Protein AF-A0A1I4LFA4-F1 (afdb_monomer_lite)

Radius of gyration: 19.95 Å; chains: 1; bounding box: 62×45×34 Å

Structure (mmCIF, N/CA/C/O backbone):
data_AF-A0A1I4LFA4-F1
#
_entry.id   AF-A0A1I4LFA4-F1
#
loop_
_atom_site.group_PDB
_atom_site.id
_atom_site.type_symbol
_atom_site.label_atom_id
_atom_site.label_alt_id
_atom_site.label_comp_id
_atom_site.label_asym_id
_atom_site.label_entity_id
_atom_site.label_seq_id
_atom_site.pdbx_PDB_ins_code
_atom_site.Cartn_x
_atom_site.Cartn_y
_atom_site.Cartn_z
_atom_site.occupancy
_atom_site.B_iso_or_equiv
_atom_site.auth_seq_id
_atom_site.auth_comp_id
_atom_site.auth_asym_id
_atom_site.auth_atom_id
_atom_site.pdbx_PDB_model_num
ATOM 1 N N . MET A 1 1 ? 1.270 9.810 11.014 1.00 68.62 1 MET A N 1
ATOM 2 C CA . MET A 1 1 ? 0.829 8.403 10.859 1.00 68.62 1 MET A CA 1
ATOM 3 C C . MET A 1 1 ? 0.748 8.052 9.381 1.00 68.62 1 MET A C 1
ATOM 5 O O . MET A 1 1 ? 0.589 8.963 8.579 1.00 68.62 1 MET A O 1
ATOM 9 N N . ILE A 1 2 ? 0.846 6.768 9.019 1.00 86.56 2 ILE A N 1
ATOM 10 C CA . ILE A 1 2 ? 0.766 6.312 7.617 1.00 86.56 2 ILE A CA 1
ATOM 11 C C . ILE A 1 2 ? -0.543 6.733 6.933 1.00 86.56 2 ILE A C 1
ATOM 13 O O . ILE A 1 2 ? -0.529 7.092 5.763 1.00 86.56 2 ILE A O 1
ATOM 17 N N . GLY A 1 3 ? -1.650 6.786 7.678 1.00 87.94 3 GLY A N 1
ATOM 18 C CA . GLY A 1 3 ? -2.953 7.221 7.177 1.00 87.94 3 GLY A CA 1
ATOM 19 C C . GLY A 1 3 ? -2.941 8.597 6.514 1.00 87.94 3 GLY A C 1
ATOM 20 O O . GLY A 1 3 ? -3.360 8.725 5.372 1.00 87.94 3 GLY A O 1
ATOM 21 N N . GLU A 1 4 ? -2.356 9.601 7.172 1.00 89.69 4 GLU A N 1
ATOM 22 C CA . GLU A 1 4 ? -2.174 10.950 6.606 1.00 89.69 4 GLU A CA 1
ATOM 23 C C . GLU A 1 4 ? -1.365 10.929 5.302 1.00 89.69 4 GLU A C 1
ATOM 25 O O . GLU A 1 4 ? -1.680 11.620 4.333 1.00 89.69 4 GLU A O 1
ATOM 30 N N . LEU A 1 5 ? -0.325 10.091 5.248 1.00 88.69 5 LEU A N 1
ATOM 31 C CA . LEU A 1 5 ? 0.480 9.931 4.042 1.00 88.69 5 LEU A CA 1
ATOM 32 C C . LEU A 1 5 ? -0.363 9.372 2.894 1.00 88.69 5 LEU A C 1
ATOM 34 O O . LEU A 1 5 ? -0.334 9.911 1.790 1.00 88.69 5 LEU A O 1
ATOM 38 N N . LEU A 1 6 ? -1.129 8.319 3.170 1.00 90.56 6 LEU A N 1
ATOM 39 C CA . LEU A 1 6 ? -1.997 7.667 2.198 1.00 90.56 6 LEU A CA 1
ATOM 40 C C . LEU A 1 6 ? -3.135 8.585 1.740 1.00 90.56 6 LEU A C 1
ATOM 42 O O . LEU A 1 6 ? -3.484 8.581 0.563 1.00 90.56 6 LEU A O 1
ATOM 46 N N . GLN A 1 7 ? -3.676 9.419 2.625 1.00 88.62 7 GLN A N 1
ATOM 47 C CA . GLN A 1 7 ? -4.679 10.425 2.268 1.00 88.62 7 GLN A CA 1
ATOM 48 C C . GLN A 1 7 ? -4.104 11.545 1.387 1.00 88.62 7 GLN A C 1
ATOM 50 O O . GLN A 1 7 ? -4.837 12.130 0.593 1.00 88.62 7 GLN A O 1
ATOM 55 N N . SER A 1 8 ? -2.792 11.809 1.462 1.00 87.56 8 SER A N 1
ATOM 56 C CA . SER A 1 8 ? -2.117 12.742 0.546 1.00 87.56 8 SER A CA 1
ATOM 57 C C . SER A 1 8 ? -1.921 12.187 -0.877 1.00 87.56 8 SER A C 1
ATOM 59 O O . SER A 1 8 ? -1.629 12.954 -1.795 1.00 87.56 8 SER A O 1
ATOM 61 N N . LEU A 1 9 ? -2.099 10.876 -1.083 1.00 88.06 9 LEU A N 1
ATOM 62 C CA . LEU A 1 9 ? -2.042 10.229 -2.398 1.00 88.06 9 LEU A CA 1
ATOM 63 C C . LEU A 1 9 ? -3.407 10.279 -3.097 1.00 88.06 9 LEU A C 1
ATOM 65 O O . LEU A 1 9 ? -4.451 10.174 -2.458 1.00 88.06 9 LEU A O 1
ATOM 69 N N . ASN A 1 10 ? -3.420 10.303 -4.434 1.00 88.38 10 ASN A N 1
ATOM 70 C CA . ASN A 1 10 ? -4.657 10.076 -5.194 1.00 88.38 10 ASN A CA 1
ATOM 71 C C . ASN A 1 10 ? -4.906 8.585 -5.472 1.00 88.38 10 ASN A C 1
ATOM 73 O O . ASN A 1 10 ? -5.864 8.234 -6.165 1.00 88.38 10 ASN A O 1
ATOM 77 N N . LEU A 1 11 ? -4.062 7.707 -4.923 1.00 89.44 11 LEU A N 1
ATOM 78 C CA . LEU A 1 11 ? -4.058 6.271 -5.177 1.00 89.44 11 LEU A CA 1
ATOM 79 C C . LEU A 1 11 ? -5.416 5.618 -4.885 1.00 89.44 11 LEU A C 1
ATOM 81 O O . LEU A 1 11 ? -5.918 4.890 -5.735 1.00 89.44 11 LEU A O 1
ATOM 85 N N . HIS A 1 12 ? -6.052 5.929 -3.749 1.00 88.25 12 HIS A N 1
ATOM 86 C CA . HIS A 1 12 ? -7.373 5.386 -3.391 1.00 88.25 12 HIS A CA 1
ATOM 87 C C . HIS A 1 12 ? -8.429 5.639 -4.477 1.00 88.25 12 HIS A C 1
ATOM 89 O O . HIS A 1 12 ? -9.052 4.704 -4.984 1.00 88.25 12 HIS A O 1
ATOM 95 N N . LYS A 1 13 ? -8.553 6.901 -4.910 1.00 86.81 13 LYS A N 1
ATOM 96 C CA . LYS A 1 13 ? -9.498 7.318 -5.957 1.00 86.81 13 LYS A CA 1
ATOM 97 C C . LYS A 1 13 ? -9.170 6.664 -7.292 1.00 86.81 13 LYS A C 1
ATOM 99 O O . LYS A 1 13 ? -10.064 6.178 -7.972 1.00 86.81 13 LYS A O 1
ATOM 104 N N . ARG A 1 14 ? -7.893 6.638 -7.675 1.00 88.69 14 ARG A N 1
ATOM 105 C CA . ARG A 1 14 ? -7.467 6.080 -8.964 1.00 88.69 14 ARG A CA 1
ATOM 106 C C . ARG A 1 14 ? -7.699 4.572 -9.041 1.00 88.69 14 ARG A C 1
ATOM 108 O O . ARG A 1 14 ? -8.183 4.095 -10.059 1.00 88.69 14 ARG A O 1
ATOM 115 N N . LEU A 1 15 ? -7.431 3.845 -7.958 1.00 86.44 15 LEU A N 1
ATOM 116 C CA . LEU A 1 15 ? -7.712 2.411 -7.864 1.00 86.44 15 LEU A CA 1
ATOM 117 C C . LEU A 1 15 ? -9.210 2.108 -7.929 1.00 86.44 15 LEU A C 1
ATOM 119 O O . LEU A 1 15 ? -9.597 1.089 -8.489 1.00 86.44 15 LEU A O 1
ATOM 123 N N . HIS A 1 16 ? -10.058 2.980 -7.379 1.00 81.00 16 HIS A N 1
ATOM 124 C CA . HIS A 1 16 ? -11.510 2.826 -7.470 1.00 81.00 16 HIS A CA 1
ATOM 125 C C . HIS A 1 16 ? -12.023 2.861 -8.922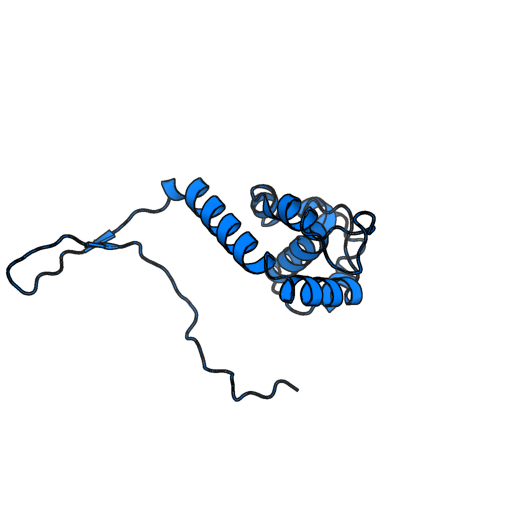 1.00 81.00 16 HIS A C 1
ATOM 127 O O . HIS A 1 16 ? -12.989 2.173 -9.238 1.00 81.00 16 HIS A O 1
ATOM 133 N N . PHE A 1 17 ? -11.382 3.630 -9.809 1.00 79.00 17 PHE A N 1
ATOM 134 C CA . PHE A 1 17 ? -11.784 3.740 -11.217 1.00 79.00 17 PHE A CA 1
ATOM 135 C C . PHE A 1 17 ? -11.225 2.641 -12.129 1.00 79.00 17 PHE A C 1
ATOM 137 O O . PHE A 1 17 ? -11.624 2.579 -13.291 1.00 79.00 17 PHE A O 1
ATOM 144 N N . LEU A 1 18 ? -10.350 1.760 -11.631 1.00 81.94 18 LEU A N 1
ATOM 145 C CA . LEU A 1 18 ? -9.930 0.587 -12.394 1.00 81.94 18 LEU A CA 1
ATOM 146 C C . LEU A 1 18 ? -11.119 -0.368 -12.550 1.00 81.94 18 LEU A C 1
ATOM 148 O O . LEU A 1 18 ? -11.634 -0.913 -11.571 1.00 81.94 18 LEU A O 1
ATOM 152 N N . SER A 1 19 ? -11.569 -0.558 -13.790 1.00 69.75 19 SER A N 1
ATOM 153 C CA . SER A 1 19 ? -12.646 -1.495 -14.099 1.00 69.75 19 SER A CA 1
ATOM 154 C C . SER A 1 19 ? -12.088 -2.914 -14.135 1.00 69.75 19 SER A C 1
ATOM 156 O O . SER A 1 19 ? -11.258 -3.238 -14.979 1.00 69.75 19 SER A O 1
ATOM 158 N N . MET A 1 20 ? -12.543 -3.768 -13.218 1.00 70.56 20 MET A N 1
ATOM 159 C CA . MET A 1 20 ? -12.065 -5.147 -13.127 1.00 70.56 20 MET A CA 1
ATOM 160 C C . MET A 1 20 ? -13.112 -6.122 -13.672 1.00 70.56 20 MET A C 1
ATOM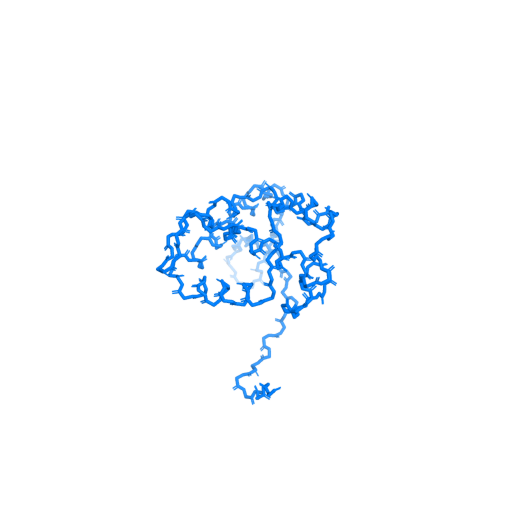 162 O O . MET A 1 20 ? -14.275 -6.062 -13.258 1.00 70.56 20 MET A O 1
ATOM 166 N N . PRO A 1 21 ? -12.726 -7.068 -14.547 1.00 64.62 21 PRO A N 1
ATOM 167 C CA . PRO A 1 21 ? -13.629 -8.114 -15.009 1.00 64.62 21 PRO A CA 1
ATOM 168 C C . PRO A 1 21 ? -14.209 -8.906 -13.829 1.00 64.62 21 PRO A C 1
ATOM 170 O O . PRO A 1 21 ? -13.476 -9.368 -12.954 1.00 64.62 21 PRO A O 1
ATOM 173 N N . GLY A 1 22 ? -15.532 -9.076 -13.805 1.00 63.78 22 GLY A N 1
ATOM 174 C CA . GLY A 1 22 ? -16.221 -9.884 -12.792 1.00 63.78 22 GLY A CA 1
ATOM 175 C C . GLY A 1 22 ? -16.481 -9.187 -11.456 1.00 63.78 22 GLY A C 1
ATOM 176 O O . GLY A 1 22 ? -16.959 -9.839 -10.529 1.00 63.78 22 GLY A O 1
ATOM 177 N N . LEU A 1 23 ? -16.214 -7.882 -11.340 1.00 62.75 23 LEU A N 1
ATOM 178 C CA . LEU A 1 23 ? -16.543 -7.124 -10.141 1.00 62.75 23 LEU A CA 1
ATOM 179 C C . LEU A 1 23 ? -17.283 -5.838 -10.496 1.00 62.75 23 LEU A C 1
ATOM 181 O O . LEU A 1 23 ? -16.791 -4.999 -11.246 1.00 62.75 23 LEU A O 1
ATOM 185 N N . THR A 1 24 ? -18.499 -5.696 -9.976 1.00 55.12 24 THR A N 1
ATOM 186 C CA . THR A 1 24 ? -19.310 -4.507 -10.221 1.00 55.12 24 THR A CA 1
ATOM 187 C C . THR A 1 24 ? -18.761 -3.330 -9.420 1.00 55.12 24 THR A C 1
ATOM 189 O O . THR A 1 24 ? -18.265 -3.490 -8.303 1.00 55.12 24 THR A O 1
ATOM 192 N N . SER A 1 25 ? -18.936 -2.112 -9.931 1.00 55.25 25 SER A N 1
ATOM 193 C CA . SER A 1 25 ? -18.639 -0.864 -9.206 1.00 55.25 25 SER A CA 1
ATOM 194 C C . SER A 1 25 ? -19.468 -0.680 -7.918 1.00 55.25 25 SER A C 1
ATOM 196 O O . SER A 1 25 ? -19.334 0.333 -7.245 1.00 55.25 25 SER A O 1
ATOM 198 N N . SER A 1 26 ? -20.329 -1.648 -7.577 1.00 56.78 26 SER A N 1
ATOM 199 C CA . SER A 1 26 ? -21.189 -1.695 -6.391 1.00 56.78 26 SER A CA 1
ATOM 200 C C . SER A 1 26 ? -20.667 -2.630 -5.292 1.00 56.78 26 SER A C 1
ATOM 202 O O . SER A 1 26 ? -21.420 -2.966 -4.378 1.00 56.78 26 SER A O 1
ATOM 204 N N . ALA A 1 27 ? -19.432 -3.133 -5.394 1.00 66.81 27 ALA A N 1
ATOM 205 C CA . ALA A 1 27 ? -18.857 -3.941 -4.324 1.00 66.81 27 ALA A CA 1
ATOM 206 C C . ALA A 1 27 ? -18.791 -3.133 -3.020 1.00 66.81 27 ALA A C 1
ATOM 208 O O . ALA A 1 27 ? -18.356 -1.984 -3.020 1.00 66.81 27 ALA A O 1
ATOM 209 N N . ALA A 1 28 ? -19.186 -3.756 -1.906 1.00 79.19 28 ALA A N 1
ATOM 210 C CA . ALA A 1 28 ? -19.251 -3.097 -0.598 1.00 79.19 28 ALA A CA 1
ATOM 211 C C . ALA A 1 28 ? -17.894 -2.548 -0.118 1.00 79.19 28 ALA A C 1
ATOM 213 O O . ALA A 1 28 ? -17.859 -1.656 0.721 1.00 79.19 28 ALA A O 1
ATOM 214 N N . ILE A 1 29 ? -16.785 -3.080 -0.648 1.00 86.31 29 ILE A N 1
ATOM 215 C CA . ILE A 1 29 ? -15.425 -2.657 -0.315 1.00 86.31 29 ILE A CA 1
ATOM 216 C C . ILE A 1 29 ? -14.689 -2.256 -1.592 1.00 86.31 29 ILE A C 1
ATOM 218 O O . ILE A 1 29 ? -14.520 -3.050 -2.530 1.00 86.31 29 ILE A O 1
ATOM 222 N N . SER A 1 30 ? -14.232 -1.005 -1.612 1.00 89.25 30 SER A N 1
ATOM 223 C CA . SER A 1 30 ? -13.518 -0.430 -2.748 1.00 89.25 30 SER A CA 1
ATOM 224 C C . SER A 1 30 ? -12.126 -1.047 -2.929 1.00 89.25 30 SER A C 1
ATOM 226 O O . SER A 1 30 ? -11.528 -1.590 -2.001 1.00 89.25 30 SER A O 1
ATOM 228 N N . HIS A 1 31 ? -11.569 -0.944 -4.138 1.00 89.69 31 HIS A N 1
ATOM 229 C CA . HIS A 1 31 ? -10.167 -1.305 -4.381 1.00 89.69 31 HIS A CA 1
ATOM 230 C C . HIS A 1 31 ? -9.194 -0.473 -3.542 1.00 89.69 31 HIS A C 1
ATOM 232 O O . HIS A 1 31 ? -8.193 -1.002 -3.061 1.00 89.69 31 HIS A O 1
ATOM 238 N N . GLY A 1 32 ? -9.508 0.811 -3.351 1.00 91.56 32 GLY A N 1
ATOM 239 C CA . GLY A 1 32 ? -8.741 1.700 -2.488 1.00 91.56 32 GLY A CA 1
ATOM 240 C C . GLY A 1 32 ? -8.702 1.190 -1.049 1.00 91.56 32 GLY A C 1
ATOM 241 O O . GLY A 1 32 ? -7.618 1.080 -0.484 1.00 91.56 32 GLY A O 1
ATOM 242 N N . ASP A 1 33 ? -9.850 0.780 -0.501 1.00 93.31 33 ASP A N 1
ATOM 243 C CA . ASP A 1 33 ? -9.930 0.253 0.864 1.00 93.31 33 ASP A CA 1
ATOM 244 C C . ASP A 1 33 ? -9.139 -1.046 1.027 1.00 93.31 33 ASP A C 1
ATOM 246 O O . ASP A 1 33 ? -8.444 -1.221 2.025 1.00 93.31 33 ASP A O 1
ATOM 250 N N . VAL A 1 34 ? -9.180 -1.938 0.031 1.00 94.00 34 VAL A N 1
ATOM 251 C CA . VAL A 1 34 ? -8.378 -3.172 0.030 1.00 94.00 34 VAL A CA 1
ATOM 252 C C . VAL A 1 34 ? -6.883 -2.862 0.107 1.00 94.00 34 VAL A C 1
ATOM 254 O O . VAL A 1 34 ? -6.178 -3.418 0.950 1.00 94.00 34 VAL A O 1
ATOM 257 N N . VAL A 1 35 ? -6.394 -1.974 -0.762 1.00 94.38 35 VAL A N 1
ATOM 258 C CA . VAL A 1 35 ? -4.965 -1.643 -0.821 1.00 94.38 35 VAL A CA 1
ATOM 259 C C . VAL A 1 35 ? -4.527 -0.897 0.436 1.00 94.38 35 VAL A C 1
ATOM 261 O O . VAL A 1 35 ? -3.494 -1.230 1.011 1.00 94.38 35 VAL A O 1
ATOM 264 N N . TYR A 1 36 ? -5.316 0.071 0.905 1.00 95.19 36 TYR A N 1
ATOM 265 C CA . TYR A 1 36 ? -4.973 0.869 2.084 1.00 95.19 36 TYR A CA 1
ATOM 266 C C . TYR A 1 36 ? -5.011 0.029 3.361 1.00 95.19 36 TYR A C 1
ATOM 268 O O . TYR A 1 36 ? -4.136 0.192 4.208 1.00 95.19 36 TYR A O 1
ATOM 276 N N . SER A 1 37 ? -5.944 -0.922 3.466 1.00 95.69 37 SER A N 1
ATOM 277 C CA . SER A 1 37 ? -5.971 -1.898 4.560 1.00 95.69 37 SER A CA 1
ATOM 278 C C . SER A 1 37 ? -4.666 -2.690 4.629 1.00 95.69 37 SER A C 1
ATOM 280 O O . SER A 1 37 ? -4.049 -2.780 5.688 1.00 95.69 37 SER A O 1
ATOM 282 N N . TYR A 1 38 ? -4.189 -3.210 3.495 1.00 95.94 38 TYR A N 1
ATOM 283 C CA . TYR A 1 38 ? -2.942 -3.974 3.485 1.00 95.94 38 TYR A CA 1
ATOM 284 C C . TYR A 1 38 ? -1.706 -3.102 3.748 1.00 95.94 38 TYR A C 1
ATOM 286 O O . TYR A 1 38 ? -0.820 -3.510 4.492 1.00 95.94 38 TYR A O 1
ATOM 294 N N . LEU A 1 39 ? -1.658 -1.871 3.225 1.00 95.06 39 LEU A N 1
ATOM 295 C CA . LEU A 1 39 ? -0.594 -0.913 3.561 1.00 95.06 39 LEU A CA 1
ATOM 296 C C . LEU A 1 39 ? -0.579 -0.576 5.061 1.00 95.06 39 LEU A C 1
ATOM 298 O O . LEU A 1 39 ? 0.492 -0.435 5.652 1.00 95.06 39 LEU A O 1
ATOM 302 N N . GLY A 1 40 ? -1.756 -0.503 5.685 1.00 95.12 40 GLY A N 1
ATOM 303 C CA . GLY A 1 40 ? -1.907 -0.387 7.131 1.00 95.12 40 GLY A CA 1
ATOM 304 C C . GLY A 1 40 ? -1.251 -1.544 7.881 1.00 95.12 40 GLY A C 1
ATOM 305 O O . GLY A 1 40 ? -0.465 -1.299 8.794 1.00 95.12 40 GLY A O 1
ATOM 306 N N . LEU A 1 41 ? -1.503 -2.788 7.465 1.00 95.62 41 LEU A N 1
ATOM 307 C CA . LEU A 1 41 ? -0.870 -3.974 8.054 1.00 95.62 41 LEU A CA 1
ATOM 308 C C . LEU A 1 41 ? 0.651 -3.973 7.863 1.00 95.62 41 LEU A C 1
ATOM 310 O O . LEU A 1 41 ? 1.395 -4.146 8.830 1.00 95.62 41 LEU A O 1
ATOM 314 N N . LEU A 1 42 ? 1.125 -3.682 6.648 1.00 94.56 42 LEU A N 1
ATOM 315 C CA . LEU A 1 42 ? 2.557 -3.608 6.352 1.00 94.56 42 LEU A CA 1
ATOM 316 C C . LEU A 1 42 ? 3.268 -2.554 7.207 1.00 94.56 42 LEU A C 1
ATOM 318 O O . LEU A 1 42 ? 4.375 -2.798 7.681 1.00 94.56 42 LEU A O 1
ATOM 322 N N . SER A 1 43 ? 2.619 -1.417 7.479 1.00 93.25 43 SER A N 1
ATOM 323 C CA . SER A 1 43 ? 3.173 -0.379 8.360 1.00 93.25 43 SER A CA 1
ATOM 324 C C . SER A 1 43 ? 3.345 -0.826 9.819 1.00 93.25 43 SER A C 1
ATOM 326 O O . SER A 1 43 ? 4.108 -0.213 10.560 1.00 93.25 43 SER A O 1
ATOM 328 N N . GLN A 1 44 ? 2.661 -1.901 10.223 1.00 93.06 44 GLN A N 1
ATOM 329 C CA . GLN A 1 44 ? 2.776 -2.536 11.539 1.00 93.06 44 GLN A CA 1
ATOM 330 C C . GLN A 1 44 ? 3.730 -3.744 11.529 1.00 93.06 44 GLN A C 1
ATOM 332 O O . GLN A 1 44 ? 3.866 -4.418 12.546 1.00 93.06 44 GLN A O 1
ATOM 337 N N . GLY A 1 45 ? 4.358 -4.061 10.391 1.00 93.50 45 GLY A N 1
ATOM 338 C CA . GLY A 1 45 ? 5.178 -5.266 10.232 1.00 93.50 45 GLY A CA 1
ATOM 339 C C . GLY A 1 45 ? 4.374 -6.559 10.043 1.00 93.50 45 GLY A C 1
ATOM 340 O O . GLY A 1 45 ? 4.947 -7.645 10.106 1.00 93.50 45 GLY A O 1
ATOM 341 N N . LYS A 1 46 ? 3.061 -6.468 9.797 1.00 93.88 46 LYS A N 1
ATOM 342 C CA . LYS A 1 46 ? 2.168 -7.610 9.554 1.00 93.88 46 LYS A CA 1
ATOM 343 C C . LYS A 1 46 ? 2.065 -7.866 8.047 1.00 93.88 46 LYS A C 1
ATOM 345 O O . LYS A 1 46 ? 1.417 -7.110 7.330 1.00 93.88 46 LYS A O 1
ATOM 350 N N . ASN A 1 47 ? 2.738 -8.906 7.555 1.00 91.88 47 ASN A N 1
ATOM 351 C CA . ASN A 1 47 ? 2.820 -9.227 6.121 1.00 91.88 47 ASN A CA 1
ATOM 352 C C . ASN A 1 47 ? 1.887 -10.362 5.664 1.00 91.88 47 ASN A C 1
ATOM 354 O O . ASN A 1 47 ? 1.715 -10.548 4.464 1.00 91.88 47 ASN A O 1
ATOM 358 N N . ASP A 1 48 ? 1.292 -11.121 6.585 1.00 93.56 48 ASP A N 1
ATOM 359 C CA . ASP A 1 48 ? 0.242 -12.084 6.242 1.00 93.56 48 ASP A CA 1
ATOM 360 C C . ASP A 1 48 ? -1.109 -11.372 6.076 1.00 93.56 48 ASP A C 1
ATOM 362 O O . ASP A 1 48 ? -1.449 -10.457 6.829 1.00 93.56 48 ASP A O 1
ATOM 366 N N . PHE A 1 49 ? -1.904 -11.806 5.104 1.00 93.06 49 PHE A N 1
ATOM 367 C CA . PHE A 1 49 ? -3.243 -11.276 4.887 1.00 93.06 49 PHE A CA 1
ATOM 368 C C . PHE A 1 49 ? -4.216 -11.641 6.015 1.00 93.06 49 PHE A C 1
ATOM 370 O O . PHE A 1 49 ? -5.176 -10.905 6.226 1.00 93.06 49 PHE A O 1
ATOM 377 N N . ASP A 1 50 ? -3.968 -12.718 6.768 1.00 96.00 50 ASP A N 1
ATOM 378 C CA . ASP A 1 50 ? -4.850 -13.149 7.864 1.00 96.00 50 ASP A CA 1
ATOM 379 C C . ASP A 1 50 ? -4.847 -12.180 9.054 1.00 96.00 50 ASP A C 1
ATOM 381 O O . ASP A 1 50 ? -5.842 -12.075 9.770 1.00 96.00 50 ASP A O 1
ATOM 385 N N . TRP A 1 51 ? -3.792 -11.371 9.196 1.00 96.69 51 TRP A N 1
ATOM 386 C CA . TRP A 1 51 ? -3.727 -10.301 10.193 1.00 96.69 51 TRP A CA 1
ATOM 387 C C . TRP A 1 51 ? -4.843 -9.259 10.052 1.00 96.69 51 TRP A C 1
ATOM 389 O O . TRP A 1 51 ? -5.134 -8.538 11.010 1.00 96.69 51 TRP A O 1
ATOM 399 N N . ILE A 1 52 ? -5.484 -9.164 8.880 1.00 96.81 52 ILE A N 1
ATOM 400 C CA . ILE A 1 52 ? -6.598 -8.236 8.686 1.00 96.81 52 ILE A CA 1
ATOM 401 C C . ILE A 1 52 ? -7.791 -8.575 9.577 1.00 96.81 52 ILE A C 1
ATOM 403 O O . ILE A 1 52 ? -8.528 -7.672 9.960 1.00 96.81 52 ILE A O 1
ATOM 407 N N . GLU A 1 53 ? -7.973 -9.847 9.943 1.00 96.81 53 GLU A N 1
ATOM 408 C CA . GLU A 1 53 ? -9.116 -10.287 10.744 1.00 96.81 53 GLU A CA 1
ATOM 409 C C . GLU A 1 53 ? -9.099 -9.661 12.144 1.00 96.81 53 GLU A C 1
ATOM 411 O O . GLU A 1 53 ? -10.149 -9.268 12.643 1.00 96.81 53 GLU A O 1
ATOM 416 N N . GLU A 1 54 ? -7.918 -9.445 12.733 1.00 94.81 54 GLU A N 1
ATOM 417 C CA . GLU A 1 54 ? -7.771 -8.709 14.001 1.00 94.81 54 GLU A CA 1
ATOM 418 C C . GLU A 1 54 ? -8.171 -7.236 13.882 1.00 94.81 54 GLU A C 1
ATOM 420 O O . GLU A 1 54 ? -8.575 -6.612 14.858 1.00 94.81 54 GLU A O 1
ATOM 425 N N . SER A 1 55 ? -8.047 -6.675 12.678 1.00 93.25 55 SER A N 1
ATOM 426 C CA . SER A 1 55 ? -8.368 -5.275 12.393 1.00 93.25 55 SER A CA 1
ATOM 427 C C . SER A 1 55 ? -9.849 -5.085 12.045 1.00 93.25 55 SER A C 1
ATOM 429 O O . SER A 1 55 ? -10.330 -3.955 11.929 1.00 93.25 55 SER A O 1
ATOM 431 N N . ARG A 1 56 ? -10.611 -6.174 11.864 1.00 91.44 56 ARG A N 1
ATOM 432 C CA . ARG A 1 56 ? -12.045 -6.101 11.567 1.00 91.44 56 ARG A CA 1
ATOM 433 C C . ARG A 1 56 ? -12.812 -5.734 12.832 1.00 91.44 56 ARG A C 1
ATOM 435 O O . ARG A 1 56 ? -12.895 -6.505 13.778 1.00 91.44 56 ARG A O 1
ATOM 442 N N . GLY A 1 57 ? -13.411 -4.547 12.814 1.00 88.88 57 GLY A N 1
ATOM 443 C CA . GLY A 1 57 ? -14.088 -3.969 13.976 1.00 88.88 57 GLY A CA 1
ATOM 444 C C . GLY A 1 57 ? -13.191 -3.062 14.819 1.00 88.88 57 GLY A C 1
ATOM 445 O O . GLY A 1 57 ? -13.696 -2.400 15.724 1.00 88.88 57 GLY A O 1
ATOM 446 N N . ASP A 1 58 ? -11.899 -2.958 14.491 1.00 94.88 58 ASP A N 1
ATOM 447 C CA . ASP A 1 58 ? -11.036 -1.922 15.047 1.00 94.88 58 ASP A CA 1
ATOM 448 C C . ASP A 1 58 ? -11.370 -0.570 14.394 1.00 94.88 58 ASP A C 1
ATOM 450 O O . ASP A 1 58 ? -10.985 -0.260 13.260 1.00 94.88 58 ASP A O 1
ATOM 454 N N . VAL A 1 59 ? -12.110 0.249 15.142 1.00 94.75 59 VAL A N 1
ATOM 455 C CA . VAL A 1 59 ? -12.527 1.592 14.724 1.00 94.75 59 VAL A CA 1
ATOM 456 C C . VAL A 1 59 ? -11.320 2.497 14.480 1.00 94.75 59 VAL A C 1
ATOM 458 O O . VAL A 1 59 ? -11.343 3.300 13.547 1.00 94.75 59 VAL A O 1
ATOM 461 N N . PHE A 1 60 ? -10.254 2.365 15.275 1.00 94.38 60 PHE A N 1
ATOM 462 C CA . PHE A 1 60 ? -9.062 3.189 15.117 1.00 94.38 60 PHE A CA 1
ATOM 463 C C . PHE A 1 60 ? -8.318 2.829 13.832 1.00 94.38 60 PHE A C 1
ATOM 465 O O . PHE A 1 60 ? -7.958 3.723 13.063 1.00 94.38 60 PHE A O 1
ATOM 472 N N . PHE A 1 61 ? -8.137 1.537 13.550 1.00 95.19 61 PHE A N 1
ATOM 473 C CA . PHE A 1 61 ? -7.543 1.086 12.290 1.00 95.19 61 PHE A CA 1
ATOM 474 C C . PHE A 1 61 ? -8.326 1.619 11.084 1.00 95.19 61 PHE A C 1
ATOM 476 O O . PHE A 1 61 ? -7.750 2.216 10.173 1.00 95.19 61 PHE A O 1
ATOM 483 N N . GLN A 1 62 ? -9.653 1.482 11.115 1.00 95.00 62 GLN A N 1
ATOM 484 C CA . GLN A 1 62 ? -10.511 1.937 10.029 1.00 95.00 62 GLN A CA 1
ATOM 485 C C . GLN A 1 62 ? -10.433 3.459 9.821 1.00 95.00 62 GLN A C 1
ATOM 487 O O . GLN A 1 62 ? -10.212 3.926 8.701 1.00 95.00 62 GLN A O 1
ATOM 492 N N . GLN A 1 63 ? -10.595 4.239 10.893 1.00 94.50 63 GLN A N 1
ATOM 493 C CA . GLN A 1 63 ? -10.630 5.702 10.821 1.00 94.50 63 GLN A CA 1
ATOM 494 C C . GLN A 1 63 ? -9.269 6.300 10.483 1.00 94.50 63 GLN A C 1
ATOM 496 O O . GLN A 1 63 ? -9.189 7.212 9.661 1.00 94.50 63 GLN A O 1
ATOM 501 N N . SER A 1 64 ? -8.194 5.772 11.069 1.00 94.50 64 SER A N 1
ATOM 502 C CA . SER A 1 64 ? -6.844 6.269 10.807 1.00 94.50 64 SER A CA 1
ATOM 503 C C . SER A 1 64 ? -6.445 6.140 9.340 1.00 94.50 64 SER A C 1
ATOM 505 O O . SER A 1 64 ? -5.714 6.986 8.832 1.00 94.50 64 SER A O 1
ATOM 507 N N . LEU A 1 65 ? -6.945 5.118 8.645 1.00 94.31 65 LEU A N 1
ATOM 508 C CA . LEU A 1 65 ? -6.693 4.875 7.227 1.00 94.31 65 LEU A CA 1
ATOM 509 C C . LEU A 1 65 ? -7.752 5.499 6.299 1.00 94.31 65 LEU A C 1
ATOM 511 O O . LEU A 1 65 ? -7.576 5.468 5.082 1.00 94.31 65 LEU A O 1
ATOM 515 N N . GLY A 1 66 ? -8.827 6.079 6.845 1.00 92.56 66 GLY A N 1
ATOM 516 C CA . GLY A 1 66 ? -9.923 6.665 6.065 1.00 92.56 66 GLY A CA 1
ATOM 517 C C . GLY A 1 66 ? -10.768 5.634 5.303 1.00 92.56 66 GLY A C 1
ATOM 518 O O . GLY A 1 66 ? -11.327 5.955 4.255 1.00 92.56 66 GLY A O 1
ATOM 519 N N . LEU A 1 67 ? -10.838 4.397 5.801 1.00 92.94 67 LEU A N 1
ATOM 520 C CA . LEU A 1 67 ? -11.503 3.275 5.136 1.00 92.94 67 LEU A CA 1
ATOM 521 C C . LEU A 1 67 ? -13.026 3.328 5.321 1.00 92.94 67 LEU A C 1
ATOM 523 O O . LEU A 1 67 ? -13.520 3.572 6.426 1.00 92.94 67 LEU A O 1
ATOM 527 N N . GLN A 1 68 ? -13.783 3.013 4.267 1.00 91.81 68 GLN A N 1
ATOM 528 C CA . GLN A 1 68 ? -15.238 2.832 4.380 1.00 91.81 68 GLN A CA 1
ATOM 529 C C . GLN A 1 68 ? -15.596 1.439 4.910 1.00 91.81 68 GLN A C 1
ATOM 531 O O . GLN A 1 68 ? -16.585 1.283 5.623 1.00 91.81 68 GLN A O 1
ATOM 536 N N . GLY A 1 69 ? -14.758 0.441 4.627 1.00 92.06 69 GLY A N 1
ATOM 537 C CA . GLY A 1 69 ? -14.863 -0.888 5.218 1.00 92.06 69 GLY A CA 1
ATOM 538 C C . GLY A 1 69 ? -13.534 -1.634 5.230 1.00 92.06 69 GLY A C 1
ATOM 53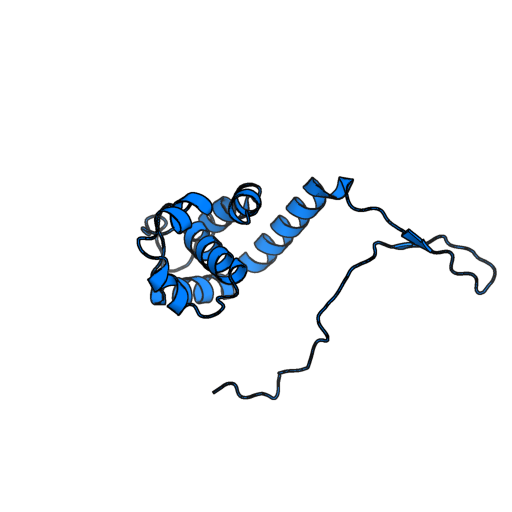9 O O . GLY A 1 69 ? -12.695 -1.454 4.349 1.00 92.06 69 GLY A O 1
ATOM 540 N N . VAL A 1 70 ? -13.355 -2.495 6.231 1.00 95.31 70 VAL A N 1
ATOM 541 C CA . VAL A 1 70 ? -12.183 -3.371 6.350 1.00 95.31 70 VAL A CA 1
ATOM 542 C C . VAL A 1 70 ? -12.501 -4.721 5.687 1.00 95.31 70 VAL A C 1
ATOM 544 O O . VAL A 1 70 ? -13.490 -5.360 6.063 1.00 95.31 70 VAL A O 1
ATOM 547 N N . PRO A 1 71 ? -11.721 -5.170 4.685 1.00 95.06 71 PRO A N 1
ATOM 548 C CA . PRO A 1 71 ? -11.956 -6.438 3.999 1.00 95.06 71 PRO A CA 1
ATOM 549 C C . PRO A 1 71 ? -11.660 -7.649 4.884 1.00 95.06 71 PRO A C 1
ATOM 551 O O . PRO A 1 71 ? -10.883 -7.579 5.830 1.00 95.06 71 PRO A O 1
ATOM 554 N N . SER A 1 72 ? -12.259 -8.785 4.526 1.00 95.25 72 SER A N 1
ATOM 555 C CA . SER A 1 72 ? -11.832 -10.091 5.042 1.00 95.25 72 SER A CA 1
ATOM 556 C C . SER A 1 72 ? -10.520 -10.537 4.391 1.00 95.25 72 SER A C 1
ATOM 558 O O . SER A 1 72 ? -10.204 -10.092 3.282 1.00 95.25 72 SER A O 1
ATOM 560 N N . SER A 1 73 ? -9.791 -11.458 5.021 1.00 95.81 73 SER A N 1
ATOM 561 C CA . SER A 1 73 ? -8.572 -12.052 4.454 1.00 95.81 73 SER A CA 1
ATOM 562 C C . SER A 1 73 ? -8.806 -12.654 3.056 1.00 95.81 73 SER A C 1
ATOM 564 O O . SER A 1 73 ? -8.076 -12.287 2.126 1.00 95.81 73 SER A O 1
ATOM 566 N N . PRO A 1 74 ? -9.861 -13.468 2.815 1.00 94.25 74 PRO A N 1
ATOM 567 C CA . PRO A 1 74 ? -10.166 -13.971 1.475 1.00 94.25 74 PRO A CA 1
ATOM 568 C C . PRO A 1 74 ? -10.416 -12.860 0.454 1.00 94.25 74 PRO A C 1
ATOM 570 O O . PRO A 1 74 ? -9.902 -12.917 -0.664 1.00 94.25 74 PRO A O 1
ATOM 573 N N . THR A 1 75 ? -11.170 -11.823 0.840 1.00 92.69 75 THR A N 1
ATOM 574 C CA . THR A 1 75 ? -11.412 -10.661 -0.025 1.00 92.69 75 THR A CA 1
ATOM 575 C C . THR A 1 75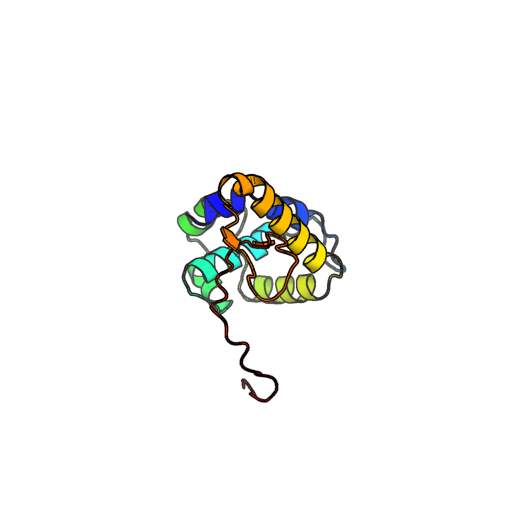 ? -10.096 -9.983 -0.380 1.00 92.69 75 THR A C 1
ATOM 577 O O . THR A 1 75 ? -9.852 -9.695 -1.546 1.00 92.69 75 THR A O 1
ATOM 580 N N . LEU A 1 76 ? -9.226 -9.754 0.599 1.00 94.06 76 LEU A N 1
ATOM 581 C CA . LEU A 1 76 ? -7.961 -9.069 0.392 1.00 94.06 76 LEU A CA 1
ATOM 582 C C . LEU A 1 76 ? -7.050 -9.876 -0.555 1.00 94.06 76 LEU A C 1
ATOM 584 O O . LEU A 1 76 ? -6.618 -9.335 -1.573 1.00 94.06 76 LEU A O 1
ATOM 588 N N . ARG A 1 77 ? -6.893 -11.191 -0.334 1.00 93.56 77 ARG A N 1
ATOM 589 C CA . ARG A 1 77 ? -6.163 -12.113 -1.234 1.00 93.56 77 ARG A CA 1
ATOM 590 C C . ARG A 1 77 ? -6.695 -12.081 -2.668 1.00 93.56 77 ARG A C 1
ATOM 592 O O . ARG A 1 77 ? -5.940 -11.865 -3.616 1.00 93.56 77 ARG A O 1
ATOM 599 N N . GLN A 1 78 ? -8.003 -12.272 -2.839 1.00 91.62 78 GLN A N 1
ATOM 600 C CA . GLN A 1 78 ? -8.628 -12.323 -4.162 1.00 91.62 78 GLN A CA 1
ATOM 601 C C . GLN A 1 78 ? -8.452 -11.002 -4.919 1.00 91.62 78 GLN A C 1
ATOM 603 O O . GLN A 1 78 ? -8.128 -10.998 -6.105 1.00 91.62 78 GLN A O 1
ATOM 608 N N . ARG A 1 79 ? -8.644 -9.875 -4.232 1.00 90.88 79 ARG A N 1
ATOM 609 C CA . ARG A 1 79 ? -8.600 -8.539 -4.833 1.00 90.88 79 ARG A CA 1
ATOM 610 C C . ARG A 1 79 ? -7.175 -8.133 -5.202 1.00 90.88 79 ARG A C 1
ATOM 612 O O . ARG A 1 79 ? -6.991 -7.522 -6.251 1.00 90.88 79 ARG A O 1
ATOM 619 N N . PHE A 1 80 ? -6.175 -8.520 -4.409 1.00 91.50 80 PHE A N 1
ATOM 620 C CA . PHE A 1 80 ? -4.768 -8.352 -4.780 1.00 91.50 80 PHE A CA 1
ATOM 621 C C . PHE A 1 80 ? -4.383 -9.212 -5.986 1.00 91.50 80 PHE A C 1
ATOM 623 O O . PHE A 1 80 ? -3.754 -8.695 -6.904 1.00 91.50 80 PHE A O 1
ATOM 630 N N . ASN A 1 81 ? -4.824 -10.473 -6.046 1.00 91.00 81 ASN A N 1
ATOM 631 C CA . ASN A 1 81 ? -4.597 -11.324 -7.221 1.00 91.00 81 ASN A CA 1
ATOM 632 C C . ASN A 1 81 ? -5.213 -10.724 -8.491 1.00 91.00 81 ASN A C 1
ATOM 634 O O . ASN A 1 81 ? -4.586 -10.738 -9.546 1.00 91.00 81 ASN A O 1
ATOM 638 N N . GLN A 1 82 ? -6.419 -10.161 -8.388 1.00 89.81 82 GLN A N 1
ATOM 639 C CA . GLN A 1 82 ? -7.057 -9.450 -9.494 1.00 89.81 82 GLN A CA 1
ATOM 640 C C . GLN A 1 82 ? -6.242 -8.220 -9.910 1.00 89.81 82 GLN A C 1
ATOM 642 O O . GLN A 1 82 ? -5.911 -8.084 -11.084 1.00 89.81 82 GLN A O 1
ATOM 647 N N . LEU A 1 83 ? -5.894 -7.340 -8.962 1.00 90.44 83 LEU A N 1
ATOM 648 C CA . LEU A 1 83 ? -5.100 -6.132 -9.224 1.00 90.44 83 LEU A CA 1
ATOM 649 C C . LEU A 1 83 ? -3.742 -6.463 -9.859 1.00 90.44 83 LEU A C 1
ATOM 651 O O . LEU A 1 83 ? -3.323 -5.779 -10.783 1.00 90.44 83 LEU A O 1
ATOM 655 N N . ALA A 1 84 ? -3.085 -7.539 -9.427 1.00 90.25 84 ALA A N 1
ATOM 656 C CA . ALA A 1 84 ? -1.814 -7.981 -9.998 1.00 90.25 84 ALA A CA 1
ATOM 657 C C . ALA A 1 84 ? -1.925 -8.409 -11.473 1.00 90.25 84 ALA A C 1
ATOM 659 O O . ALA A 1 84 ? -0.955 -8.299 -12.216 1.00 90.25 84 ALA A O 1
ATOM 660 N N . GLN A 1 85 ? -3.096 -8.887 -11.902 1.00 90.12 85 GLN A N 1
ATOM 661 C CA . GLN A 1 85 ? -3.350 -9.296 -13.287 1.00 90.12 85 GLN A CA 1
ATOM 662 C C . GLN A 1 85 ? -3.793 -8.131 -14.181 1.00 90.12 85 GLN A C 1
ATOM 664 O O . GLN A 1 85 ? -3.805 -8.273 -15.404 1.00 90.12 85 GLN A O 1
ATOM 669 N N . HIS A 1 86 ? -4.172 -6.986 -13.604 1.00 89.81 86 HIS A N 1
ATOM 670 C CA . HIS A 1 86 ? -4.667 -5.858 -14.382 1.00 89.81 86 HIS A CA 1
ATOM 671 C C . HIS A 1 86 ? -3.506 -5.019 -14.940 1.00 89.81 86 HIS A C 1
ATOM 673 O O . HIS A 1 86 ? -2.677 -4.517 -14.173 1.00 89.81 86 HIS A O 1
ATOM 679 N N . PRO A 1 87 ? -3.444 -4.806 -16.267 1.00 90.50 87 PRO A N 1
ATOM 680 C CA . PRO A 1 87 ? -2.280 -4.206 -16.919 1.00 90.50 87 PRO A CA 1
ATOM 681 C C . PRO A 1 87 ? -2.021 -2.757 -16.489 1.00 90.50 87 PRO A C 1
ATOM 683 O O . PRO A 1 87 ? -0.877 -2.310 -16.491 1.00 90.50 87 PRO A O 1
ATOM 686 N N . GLU A 1 88 ? -3.058 -2.020 -16.083 1.00 90.81 88 GLU A N 1
ATOM 687 C CA . GLU A 1 88 ? -2.915 -0.617 -15.672 1.00 90.81 88 GLU A CA 1
ATOM 688 C C . GLU A 1 88 ? -2.492 -0.437 -14.210 1.00 90.81 88 GLU A C 1
ATOM 690 O O . GLU A 1 88 ? -2.125 0.669 -13.816 1.00 90.81 88 GLU A O 1
ATOM 695 N N . THR A 1 89 ? -2.508 -1.493 -13.389 1.00 90.88 89 THR A N 1
ATOM 696 C CA . THR A 1 89 ? -2.240 -1.357 -11.950 1.00 90.88 89 THR A CA 1
ATOM 697 C C . THR A 1 89 ? -0.808 -0.908 -11.672 1.00 90.88 89 THR A C 1
ATOM 699 O O . THR A 1 89 ? -0.607 0.050 -10.926 1.00 90.88 89 THR A O 1
ATOM 702 N N . LEU A 1 90 ? 0.192 -1.548 -12.285 1.00 91.25 90 LEU A N 1
ATOM 703 C CA . LEU A 1 90 ? 1.597 -1.160 -12.108 1.00 91.25 90 LEU A CA 1
ATOM 704 C C . LEU A 1 90 ? 1.900 0.250 -12.652 1.00 91.2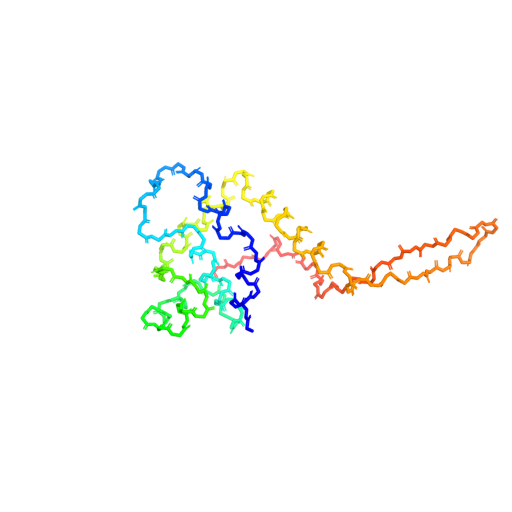5 90 LEU A C 1
ATOM 706 O O . LEU A 1 90 ? 2.444 1.055 -11.891 1.00 91.25 90 LEU A O 1
ATOM 710 N N . PRO A 1 91 ? 1.512 0.607 -13.896 1.00 93.75 91 PRO A N 1
ATOM 711 C CA . PRO A 1 91 ? 1.663 1.972 -14.402 1.00 93.75 91 PRO A CA 1
ATOM 712 C C . PRO A 1 91 ? 1.038 3.035 -13.491 1.00 93.75 91 PRO A C 1
ATOM 714 O O . PRO A 1 91 ? 1.655 4.068 -13.230 1.00 93.75 91 PRO A O 1
ATOM 717 N N . LEU A 1 92 ? -0.159 2.770 -12.958 1.00 92.50 92 LEU A N 1
ATOM 718 C CA . LEU A 1 92 ? -0.857 3.673 -12.045 1.00 92.50 92 LEU A CA 1
ATOM 719 C C . LEU A 1 92 ? -0.063 3.897 -10.753 1.00 92.50 92 LEU A C 1
ATOM 721 O O . LEU A 1 92 ? 0.094 5.045 -10.329 1.00 92.50 92 LEU A O 1
ATOM 725 N N . ILE A 1 93 ? 0.463 2.826 -10.149 1.00 90.94 93 ILE A N 1
ATOM 726 C CA . ILE A 1 93 ? 1.291 2.907 -8.936 1.00 90.94 93 ILE A CA 1
ATOM 727 C C . ILE A 1 93 ? 2.562 3.720 -9.206 1.00 90.94 93 ILE A C 1
ATOM 729 O O . ILE A 1 93 ? 2.905 4.601 -8.418 1.00 90.94 93 ILE A O 1
ATOM 733 N N . TRP A 1 94 ? 3.250 3.476 -10.324 1.00 91.75 94 TRP A N 1
ATOM 734 C CA . TRP A 1 94 ? 4.455 4.230 -10.690 1.00 91.75 94 TRP A CA 1
ATOM 735 C C . TRP A 1 94 ? 4.180 5.717 -10.891 1.00 91.75 94 TRP A C 1
ATOM 737 O O . TRP A 1 94 ? 4.962 6.563 -10.444 1.00 91.75 94 TRP A O 1
ATOM 747 N N . GLU A 1 95 ? 3.062 6.054 -11.528 1.00 92.69 95 GLU A N 1
ATOM 748 C CA . GLU A 1 95 ? 2.666 7.442 -11.714 1.00 92.69 95 GLU A CA 1
ATOM 749 C C . GLU A 1 95 ? 2.340 8.120 -10.376 1.00 92.69 95 GLU A C 1
ATOM 751 O O . GLU A 1 95 ? 2.797 9.240 -10.143 1.00 92.69 95 GLU A O 1
ATOM 756 N N . GLU A 1 96 ? 1.607 7.457 -9.474 1.00 90.00 96 GLU A N 1
ATOM 757 C CA . GLU A 1 96 ? 1.332 8.009 -8.140 1.00 90.00 96 GLU A CA 1
ATOM 758 C C . GLU A 1 96 ? 2.604 8.177 -7.307 1.00 90.00 96 GLU A C 1
ATOM 760 O O . GLU A 1 96 ? 2.787 9.234 -6.705 1.00 90.00 96 GLU A O 1
ATOM 765 N N . ASN A 1 97 ? 3.526 7.212 -7.336 1.00 88.62 97 ASN A N 1
ATOM 766 C CA . ASN A 1 97 ? 4.827 7.345 -6.678 1.00 88.62 97 ASN A CA 1
ATOM 767 C C . ASN A 1 97 ? 5.605 8.544 -7.231 1.00 88.62 97 ASN A C 1
ATOM 769 O O . ASN A 1 97 ? 6.126 9.360 -6.473 1.00 88.62 97 ASN A O 1
ATOM 773 N N . THR A 1 98 ? 5.634 8.706 -8.554 1.00 88.50 98 THR A N 1
ATOM 774 C CA . THR A 1 98 ? 6.307 9.840 -9.200 1.00 88.50 98 THR A CA 1
ATOM 775 C C . THR A 1 98 ? 5.656 11.169 -8.821 1.00 88.50 98 THR A C 1
ATOM 777 O O . THR A 1 98 ? 6.351 12.140 -8.521 1.00 88.50 98 THR A O 1
ATOM 780 N N . ARG A 1 99 ? 4.319 11.236 -8.817 1.00 89.19 99 ARG A N 1
ATOM 781 C CA . ARG A 1 99 ? 3.550 12.420 -8.406 1.00 89.19 99 ARG A CA 1
ATOM 782 C C . ARG A 1 99 ? 3.857 12.793 -6.960 1.00 89.19 99 ARG A C 1
ATOM 784 O O . ARG A 1 99 ? 4.141 13.956 -6.679 1.00 89.19 99 ARG A O 1
ATOM 791 N N . PHE A 1 100 ? 3.832 11.807 -6.074 1.00 86.94 100 PHE A N 1
ATOM 792 C CA . PHE A 1 100 ? 4.120 11.970 -4.658 1.00 86.94 100 PHE A CA 1
ATOM 793 C C . PHE A 1 100 ? 5.545 12.480 -4.420 1.00 86.94 100 PHE A C 1
ATOM 795 O O . PHE A 1 100 ? 5.742 13.447 -3.682 1.00 86.94 100 PHE A O 1
ATOM 802 N N . LEU A 1 101 ? 6.534 11.889 -5.100 1.00 85.31 101 LEU A N 1
ATOM 803 C CA . LEU A 1 101 ? 7.920 12.345 -5.034 1.00 85.31 101 LEU A CA 1
ATOM 804 C C . LEU A 1 101 ? 8.044 13.783 -5.532 1.00 85.31 101 LEU A C 1
ATOM 806 O O . LEU A 1 101 ? 8.650 14.595 -4.841 1.00 85.31 101 LEU A O 1
ATOM 810 N N . LYS A 1 102 ? 7.419 14.142 -6.664 1.00 85.19 102 LYS A N 1
ATOM 811 C CA . LYS A 1 102 ? 7.410 15.517 -7.203 1.00 85.19 102 LYS A CA 1
ATOM 812 C C . LYS A 1 102 ? 6.832 16.533 -6.221 1.00 85.19 102 LYS A C 1
ATOM 814 O O . LYS A 1 102 ? 7.423 17.589 -6.025 1.00 85.19 102 LYS A O 1
ATOM 819 N N . GLN A 1 103 ? 5.722 16.205 -5.563 1.00 84.50 103 GLN A N 1
ATOM 820 C CA . GLN A 1 103 ? 5.108 17.069 -4.547 1.00 84.50 103 GLN A CA 1
ATOM 821 C C . GLN A 1 103 ? 6.018 17.304 -3.335 1.00 84.50 103 GLN A C 1
ATOM 823 O O . GLN A 1 103 ? 5.958 18.365 -2.723 1.00 84.50 103 GLN A O 1
ATOM 828 N N . ARG A 1 104 ? 6.874 16.333 -2.999 1.00 77.50 104 ARG A N 1
ATOM 829 C CA . ARG A 1 104 ? 7.842 16.415 -1.893 1.00 77.50 104 ARG A CA 1
ATOM 830 C C . ARG A 1 104 ? 9.270 16.757 -2.344 1.00 77.50 104 ARG A C 1
ATOM 832 O O . ARG A 1 104 ? 10.167 16.846 -1.509 1.00 77.50 104 ARG A O 1
ATOM 839 N N . SER A 1 105 ? 9.493 16.981 -3.642 1.00 65.38 105 SER A N 1
ATOM 840 C CA . SER A 1 105 ? 10.831 17.133 -4.239 1.00 65.38 105 SER A CA 1
ATOM 841 C C . SER A 1 105 ? 11.571 18.391 -3.796 1.00 65.38 105 SER A C 1
ATOM 843 O O . SER A 1 105 ? 12.781 18.455 -3.968 1.00 65.38 105 SER A O 1
ATOM 845 N N . SER A 1 106 ? 10.902 19.355 -3.156 1.00 60.47 106 SER A N 1
ATOM 846 C CA . SER A 1 106 ? 11.578 20.471 -2.480 1.00 60.47 106 SER A CA 1
ATOM 847 C C . SER A 1 106 ? 12.517 20.020 -1.349 1.00 60.47 106 SER A C 1
ATOM 849 O O . SER A 1 106 ? 13.292 20.830 -0.856 1.00 60.47 106 SER A O 1
ATOM 851 N N . SER A 1 107 ? 12.451 18.748 -0.936 1.00 63.84 107 SER A N 1
ATOM 852 C CA . SER A 1 107 ? 13.336 18.131 0.058 1.00 63.84 107 SER A CA 1
ATOM 853 C C . SER A 1 107 ? 14.453 17.261 -0.547 1.00 63.84 107 SER A C 1
ATOM 855 O O . SER A 1 107 ? 15.221 16.669 0.210 1.00 63.84 107 SER A O 1
ATOM 857 N N . LEU A 1 108 ? 14.537 17.132 -1.878 1.00 72.00 108 LEU A N 1
ATOM 858 C CA . LEU A 1 108 ? 15.572 16.342 -2.552 1.00 72.00 108 LEU A CA 1
ATOM 859 C C . LEU A 1 108 ? 16.719 17.265 -2.972 1.00 72.00 108 LEU A C 1
ATOM 861 O O . LEU A 1 108 ? 16.592 18.013 -3.938 1.00 72.00 108 LEU A O 1
ATOM 865 N N . THR A 1 109 ? 17.838 17.207 -2.251 1.00 77.81 109 THR A N 1
ATOM 866 C CA . THR A 1 109 ? 19.034 18.012 -2.544 1.00 77.81 109 THR A CA 1
ATOM 867 C C . THR A 1 109 ? 20.066 17.154 -3.281 1.00 77.81 109 THR A C 1
ATOM 869 O O . THR A 1 109 ? 20.619 16.231 -2.677 1.00 77.81 109 THR A O 1
ATOM 872 N N . PRO A 1 110 ? 20.355 17.423 -4.569 1.00 80.94 110 PRO A N 1
ATOM 873 C CA . PRO A 1 110 ? 21.413 16.726 -5.289 1.00 80.94 110 PRO A CA 1
ATOM 874 C C . PRO A 1 110 ? 22.783 17.025 -4.677 1.00 80.94 110 PRO A C 1
ATOM 876 O O . PRO A 1 110 ? 23.081 18.161 -4.310 1.00 80.94 110 PRO A O 1
ATOM 879 N N . THR A 1 111 ? 23.641 16.014 -4.611 1.00 80.12 111 THR A N 1
ATOM 880 C CA . THR A 1 111 ? 25.067 16.171 -4.326 1.00 80.12 111 THR A CA 1
ATOM 881 C C . THR A 1 111 ? 25.819 16.304 -5.644 1.00 80.12 111 THR A C 1
ATOM 883 O O . THR A 1 111 ? 25.664 15.485 -6.551 1.00 80.12 111 THR A O 1
ATOM 886 N N . VAL A 1 112 ? 26.629 17.354 -5.766 1.00 83.06 112 VAL A N 1
ATOM 887 C CA . VAL A 1 112 ? 27.509 17.539 -6.922 1.00 83.06 112 VAL A CA 1
ATOM 888 C C . VAL A 1 112 ? 28.779 16.734 -6.685 1.00 83.06 112 VAL A C 1
ATOM 890 O O . VAL A 1 112 ? 29.478 16.958 -5.699 1.00 83.06 112 VAL A O 1
ATOM 893 N N . VAL A 1 113 ? 29.066 15.801 -7.586 1.00 78.69 113 VAL A N 1
ATOM 894 C CA . VAL A 1 113 ? 30.298 15.012 -7.577 1.00 78.69 113 VAL A CA 1
ATOM 895 C C . VAL A 1 113 ? 31.138 15.437 -8.773 1.00 78.69 113 VAL A C 1
ATOM 897 O O . VAL A 1 113 ? 30.688 15.376 -9.918 1.00 78.69 113 VAL A O 1
ATOM 900 N N . SER A 1 114 ? 32.365 15.877 -8.507 1.00 72.62 114 SER A N 1
ATOM 901 C CA . SER A 1 114 ? 33.355 16.143 -9.548 1.00 72.62 114 SER A CA 1
ATOM 902 C C . SER A 1 114 ? 34.122 14.855 -9.832 1.00 72.62 114 SER A C 1
ATOM 904 O O . SER A 1 114 ? 34.793 14.320 -8.950 1.00 72.62 114 SER A O 1
ATOM 906 N N . THR A 1 115 ? 34.020 14.333 -11.052 1.00 63.09 115 THR A N 1
ATOM 907 C CA . THR A 1 115 ? 34.827 13.187 -11.480 1.00 63.09 115 THR A CA 1
ATOM 908 C C . THR A 1 115 ? 36.162 13.698 -12.006 1.00 63.09 115 THR A C 1
ATOM 910 O O . THR A 1 115 ? 36.302 14.012 -13.188 1.00 63.09 115 THR A O 1
ATOM 913 N N . ASP A 1 116 ? 37.144 13.829 -11.123 1.00 64.94 116 ASP A N 1
ATOM 914 C CA . ASP A 1 116 ? 38.505 14.170 -11.524 1.00 64.94 116 ASP A CA 1
ATOM 915 C C . ASP A 1 116 ? 39.208 12.885 -11.974 1.00 64.94 116 ASP A C 1
ATOM 917 O O . ASP A 1 116 ? 39.606 12.056 -11.156 1.00 64.94 116 ASP A O 1
ATOM 921 N N . THR A 1 117 ? 39.287 12.632 -13.284 1.00 56.06 117 THR A N 1
ATOM 922 C CA . THR A 1 117 ? 40.209 11.587 -13.772 1.00 56.06 117 THR A CA 1
ATOM 923 C C . THR A 1 117 ? 40.760 11.756 -15.178 1.00 56.06 117 THR A C 1
ATOM 925 O O . THR A 1 117 ? 41.683 11.025 -15.500 1.00 56.06 117 THR A O 1
ATOM 928 N N . THR A 1 118 ? 40.310 12.695 -16.017 1.00 54.38 118 THR A N 1
ATOM 929 C CA . THR A 1 118 ? 41.084 13.169 -17.192 1.00 54.38 118 THR A CA 1
ATOM 930 C C . THR A 1 118 ? 40.329 14.269 -17.956 1.00 54.38 118 THR A C 1
ATOM 932 O O . THR A 1 118 ? 39.296 14.030 -18.562 1.00 54.38 118 THR A O 1
ATOM 935 N N . GLN A 1 119 ? 40.869 15.493 -17.929 1.00 51.28 119 GLN A N 1
ATOM 936 C CA . GLN A 1 119 ? 40.695 16.615 -18.881 1.00 51.28 119 GLN A CA 1
ATOM 937 C C . GLN A 1 119 ? 39.298 17.058 -19.382 1.00 51.28 119 GLN A C 1
ATOM 939 O O . GLN A 1 119 ? 39.224 17.924 -20.254 1.00 51.28 119 GLN A O 1
ATOM 944 N N . LYS A 1 120 ? 38.186 16.624 -18.791 1.00 50.16 120 LYS A N 1
ATOM 945 C CA . LYS A 1 120 ? 36.899 17.324 -18.937 1.00 50.16 120 LYS A CA 1
ATOM 946 C C . LYS A 1 120 ? 36.066 17.119 -17.677 1.00 50.16 120 LYS A C 1
ATOM 948 O O . LYS A 1 120 ? 35.478 16.064 -17.479 1.00 50.16 120 LYS A O 1
ATOM 953 N N . ALA A 1 121 ? 36.107 18.099 -16.779 1.00 53.69 121 ALA A N 1
ATOM 954 C CA . ALA A 1 121 ? 35.342 18.065 -15.540 1.00 53.69 121 ALA A CA 1
ATOM 955 C C . ALA A 1 121 ? 33.863 18.340 -15.848 1.00 53.69 121 ALA A C 1
ATOM 957 O O . ALA A 1 121 ? 33.416 19.486 -15.821 1.00 53.69 121 ALA A O 1
ATOM 958 N N . ASP A 1 122 ? 33.110 17.290 -16.165 1.00 63.16 122 ASP A N 1
ATOM 959 C CA . ASP A 1 122 ? 31.654 17.359 -16.186 1.00 63.16 122 ASP A CA 1
ATOM 960 C C . ASP A 1 122 ? 31.168 17.191 -14.737 1.00 63.16 122 ASP A C 1
ATOM 962 O O . ASP A 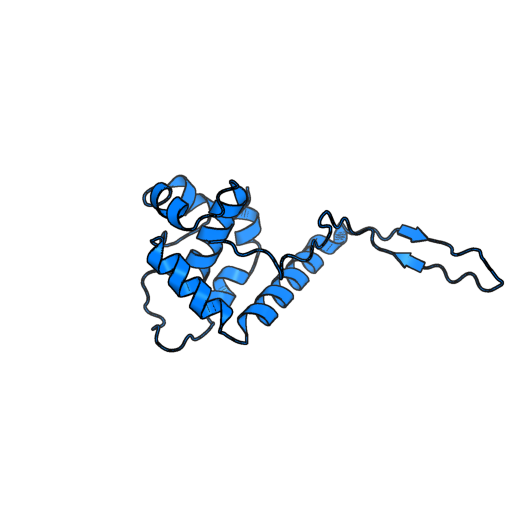1 122 ? 31.304 16.130 -14.129 1.00 63.16 122 ASP A O 1
ATOM 966 N N . ASN A 1 123 ? 30.654 18.269 -14.139 1.00 67.94 123 ASN A N 1
ATOM 967 C CA . ASN A 1 123 ? 30.048 18.206 -12.809 1.00 67.94 123 ASN A CA 1
ATOM 968 C C . ASN A 1 123 ? 28.778 17.354 -12.880 1.00 67.94 123 ASN A C 1
ATOM 970 O O . ASN A 1 123 ? 27.809 17.738 -13.538 1.00 67.94 123 ASN A O 1
ATOM 974 N N . LEU A 1 124 ? 28.763 16.221 -12.178 1.00 78.25 124 LEU A N 1
ATOM 975 C CA . LEU A 1 124 ? 27.615 15.326 -12.152 1.00 78.25 124 LEU A CA 1
ATOM 976 C C . LEU A 1 124 ? 26.747 15.639 -10.929 1.00 78.25 124 LEU A C 1
ATOM 978 O O . LEU A 1 124 ? 27.199 15.545 -9.789 1.00 78.25 124 LEU A O 1
ATOM 982 N N . SER A 1 125 ? 25.491 16.023 -11.155 1.00 80.94 125 SER A N 1
ATOM 983 C CA . SER A 1 125 ? 24.497 16.151 -10.084 1.00 80.94 125 SER A CA 1
ATOM 984 C C . SER A 1 125 ? 23.836 14.798 -9.835 1.00 80.94 125 SER A C 1
ATOM 986 O O . SER A 1 125 ? 23.063 14.323 -10.665 1.00 80.94 125 SER A O 1
ATOM 988 N N . LEU A 1 126 ? 24.138 14.185 -8.693 1.00 81.19 126 LEU A N 1
ATOM 989 C CA . LEU A 1 126 ? 23.597 12.892 -8.278 1.00 81.19 126 LEU A CA 1
ATOM 990 C C . LEU A 1 126 ? 22.670 13.067 -7.077 1.00 81.19 126 LEU A C 1
ATOM 992 O O . LEU A 1 126 ? 22.947 13.862 -6.183 1.00 81.19 126 LEU A O 1
ATOM 996 N N . LEU A 1 127 ? 21.579 12.308 -7.025 1.00 81.44 127 LEU A N 1
ATOM 997 C CA . LEU A 1 127 ? 20.747 12.213 -5.828 1.00 81.44 127 LEU A CA 1
ATOM 998 C C . LEU A 1 127 ? 21.156 10.942 -5.069 1.00 81.44 127 LEU A C 1
ATOM 1000 O O . LEU A 1 127 ? 21.041 9.861 -5.652 1.00 81.44 127 LEU A O 1
ATOM 1004 N N . PRO A 1 128 ? 21.649 11.033 -3.819 1.00 76.25 128 PRO A N 1
ATOM 1005 C CA . PRO A 1 128 ? 21.945 9.842 -3.035 1.00 76.25 128 PRO A CA 1
ATOM 1006 C C . PRO A 1 128 ? 20.647 9.062 -2.803 1.00 76.25 128 PRO A C 1
ATOM 1008 O O . PRO A 1 128 ? 19.662 9.610 -2.306 1.00 76.25 128 PRO A O 1
ATOM 1011 N N . LEU A 1 129 ? 20.651 7.795 -3.205 1.00 76.31 129 LEU A N 1
ATOM 1012 C CA . LEU A 1 129 ? 19.546 6.866 -3.021 1.00 76.31 129 LEU A CA 1
ATOM 1013 C C . LEU A 1 129 ? 20.023 5.759 -2.090 1.00 76.31 129 LEU A C 1
ATOM 1015 O O . LEU A 1 129 ? 20.986 5.065 -2.411 1.00 76.31 129 LEU A O 1
ATOM 1019 N N . ASP A 1 130 ? 19.347 5.610 -0.959 1.00 74.62 130 ASP A N 1
ATOM 1020 C CA . ASP A 1 130 ? 19.578 4.486 -0.065 1.00 74.62 130 ASP A CA 1
ATOM 1021 C C . ASP A 1 130 ? 18.796 3.272 -0.576 1.00 74.62 130 ASP A C 1
ATOM 1023 O O . ASP A 1 130 ? 17.583 3.349 -0.799 1.00 74.62 130 ASP A O 1
ATOM 1027 N N . VAL A 1 131 ? 19.499 2.175 -0.849 1.00 71.50 131 VAL A N 1
ATOM 1028 C CA . VAL A 1 131 ? 18.918 0.940 -1.389 1.00 71.50 131 VAL A CA 1
ATOM 1029 C C . VAL A 1 131 ? 19.299 -0.195 -0.447 1.00 71.50 131 VAL A C 1
ATOM 1031 O O . VAL A 1 131 ? 20.258 -0.923 -0.682 1.00 71.50 131 VAL A O 1
ATOM 1034 N N . ASP A 1 132 ? 18.515 -0.361 0.616 1.00 63.81 132 ASP A N 1
ATOM 1035 C CA . ASP A 1 132 ? 18.755 -1.344 1.688 1.00 63.81 132 ASP A CA 1
ATOM 1036 C C . ASP A 1 132 ? 18.534 -2.812 1.288 1.00 63.81 132 ASP A C 1
ATOM 1038 O O . ASP A 1 132 ? 18.618 -3.719 2.118 1.00 63.81 132 ASP A O 1
ATOM 1042 N N . HIS A 1 133 ? 18.259 -3.095 0.016 1.00 55.84 133 HIS A N 1
ATOM 1043 C CA . HIS A 1 133 ? 18.088 -4.462 -0.449 1.00 55.84 133 HIS A CA 1
ATOM 1044 C C . HIS A 1 133 ? 19.268 -4.898 -1.307 1.00 55.84 133 HIS A C 1
ATOM 1046 O O . HIS A 1 133 ? 19.418 -4.486 -2.454 1.00 55.84 133 HIS A O 1
ATOM 1052 N N . SER A 1 134 ? 20.051 -5.838 -0.778 1.00 58.19 134 SER A N 1
ATOM 1053 C CA . SER A 1 134 ? 20.760 -6.779 -1.641 1.00 58.19 134 SER A CA 1
ATOM 1054 C C . SER A 1 134 ? 19.691 -7.646 -2.317 1.00 58.19 134 SER A C 1
ATOM 1056 O O . SER A 1 134 ? 18.922 -8.306 -1.603 1.00 58.19 134 SER A O 1
ATOM 1058 N N . PRO A 1 135 ? 19.561 -7.638 -3.656 1.00 56.75 135 PRO A N 1
ATOM 1059 C CA . PRO A 1 135 ? 18.657 -8.541 -4.345 1.00 56.75 135 PRO A CA 1
ATOM 1060 C C . PRO A 1 135 ? 19.260 -9.941 -4.244 1.00 56.75 135 PRO A C 1
ATOM 1062 O O . PRO A 1 135 ? 20.037 -10.367 -5.093 1.00 56.75 135 PRO A O 1
ATOM 1065 N N . PHE A 1 136 ? 18.964 -10.648 -3.157 1.00 60.53 136 PHE A N 1
ATOM 1066 C CA . PHE A 1 136 ? 19.252 -12.070 -3.094 1.00 60.53 136 PHE A CA 1
ATOM 1067 C C . PHE A 1 136 ? 18.319 -12.760 -4.086 1.00 60.53 136 PHE A C 1
ATOM 1069 O O . PHE A 1 136 ? 17.095 -12.665 -3.970 1.00 60.53 136 PHE A O 1
ATOM 1076 N N . ASP A 1 137 ? 18.911 -13.406 -5.088 1.00 61.84 137 ASP A N 1
ATOM 1077 C CA . ASP A 1 137 ? 18.198 -14.259 -6.026 1.00 61.84 137 ASP A CA 1
ATOM 1078 C C . ASP A 1 137 ? 17.480 -15.365 -5.244 1.00 61.84 137 ASP A C 1
ATOM 1080 O O . ASP A 1 137 ? 18.096 -16.277 -4.696 1.00 61.84 137 ASP A O 1
ATOM 1084 N N . ASN A 1 138 ? 16.158 -15.240 -5.155 1.00 58.47 138 ASN A N 1
ATOM 1085 C CA . ASN A 1 138 ? 15.299 -16.183 -4.454 1.00 58.47 138 ASN A CA 1
ATOM 1086 C C . ASN A 1 138 ? 14.604 -17.151 -5.424 1.00 58.47 138 ASN A C 1
ATOM 1088 O O . ASN A 1 138 ? 13.698 -17.872 -5.016 1.00 58.47 138 ASN A O 1
ATOM 1092 N N . SER A 1 139 ? 15.014 -17.182 -6.701 1.00 66.56 139 SER A N 1
ATOM 1093 C CA . SER A 1 139 ? 14.434 -18.056 -7.733 1.00 66.56 139 SER A CA 1
ATOM 1094 C C . SER A 1 139 ? 14.567 -19.552 -7.415 1.00 66.56 139 SER A C 1
ATOM 1096 O O . SER A 1 139 ? 13.829 -20.367 -7.966 1.00 66.56 139 SER A O 1
ATOM 1098 N N . GLY A 1 140 ? 15.471 -19.912 -6.496 1.00 54.97 140 GLY A N 1
ATOM 1099 C CA . GLY A 1 140 ? 15.701 -21.283 -6.043 1.00 54.97 140 GLY A CA 1
ATOM 1100 C C . GLY A 1 140 ? 15.032 -21.678 -4.723 1.00 54.97 140 GLY A C 1
ATOM 1101 O O . GLY A 1 140 ? 15.117 -22.850 -4.355 1.00 54.97 140 GLY A O 1
ATOM 1102 N N . THR A 1 141 ? 14.385 -20.768 -3.984 1.00 58.09 141 THR A N 1
ATOM 1103 C CA . THR A 1 141 ? 13.775 -21.149 -2.700 1.00 58.09 141 THR A CA 1
ATOM 1104 C C . THR A 1 141 ? 12.319 -21.558 -2.887 1.00 58.09 141 THR A C 1
ATOM 1106 O O . THR A 1 141 ? 11.437 -20.767 -3.218 1.00 58.09 141 THR A O 1
ATOM 1109 N N . LYS A 1 142 ? 12.056 -22.846 -2.655 1.00 48.12 142 LYS A N 1
ATOM 1110 C CA . LYS A 1 142 ? 10.702 -23.356 -2.458 1.00 48.12 142 LYS A CA 1
ATOM 1111 C C . LYS A 1 142 ? 10.222 -22.856 -1.099 1.00 48.12 142 LYS A C 1
ATOM 1113 O O . LYS A 1 142 ? 10.591 -23.418 -0.072 1.00 48.12 142 LYS A O 1
ATOM 1118 N N . LYS A 1 143 ? 9.450 -21.772 -1.086 1.00 46.12 143 LYS A N 1
ATOM 1119 C CA . LYS A 1 143 ? 8.563 -21.497 0.044 1.00 46.12 143 LYS A CA 1
ATOM 1120 C C . LYS A 1 143 ? 7.373 -22.441 -0.100 1.00 46.12 143 LYS A C 1
ATOM 1122 O O . LYS A 1 143 ? 6.473 -22.167 -0.890 1.00 46.12 143 LYS A O 1
ATOM 1127 N N . GLU A 1 144 ? 7.476 -23.594 0.554 1.00 38.25 144 GLU A N 1
ATOM 1128 C CA . GLU A 1 144 ? 6.314 -24.411 0.928 1.00 38.25 144 GLU A CA 1
ATOM 1129 C C . GLU A 1 144 ? 5.553 -23.740 2.076 1.00 38.25 144 GLU A C 1
ATOM 1131 O O . GLU A 1 144 ? 6.216 -23.076 2.911 1.00 38.25 144 GLU A O 1
#

Sequence (144 aa):
MIGELLQSLNLHKRLHFLSMPGLTSSAAISHGDVVYSYLGLLSQGKNDFDWIEESRGDVFFQQSLGLQGVPSSPTLRQRFNQLAQHPETLPLIWEENTRFLKQRSSSLTPTVVSTDTTQKADNLSLLPLDVDHSPFDNSGTKKE

Foldseek 3Di:
DVLVVLVVFCLLVVQLPDDFPPDDNPPQFGLSLLVLLCVLCVVVVRNQLQVLVVVAVVPCSCVSNVGPGRDHSVVSVVSVVRLVPRPCNVVSVVVRVVVSCVVVVVPFAWDWDFDPDDDDTDTDTHTDDDDPDDPDPCVPDPPD

pLDDT: mean 82.02, std 14.34, range [38.25, 96.81]

Secondary structure (DSSP, 8-state):
-HHHHHHTSSHHHHHHT---TT--TT-SS-HHHHHHHHHHHHHTT--SGGGHHHHTT-HHHHHHHT-S-PPPHHHHHHHHHHHHH-TTHHHHHHHHHHHHHHHHGGG--PEEEE--SSS---EEEE------------TT----

Organism: NCBI:txid266892